Protein AF-A0A9D4K717-F1 (afdb_monomer)

Structure (mmCIF, N/CA/C/O backbone):
data_AF-A0A9D4K717-F1
#
_entry.id   AF-A0A9D4K717-F1
#
loop_
_atom_site.group_PDB
_atom_site.id
_atom_site.type_symbol
_atom_site.label_atom_id
_atom_site.label_alt_id
_atom_site.label_comp_id
_atom_site.label_asym_id
_atom_site.label_entity_id
_atom_site.label_seq_id
_atom_site.pdbx_PDB_ins_code
_atom_site.Cartn_x
_atom_site.Cartn_y
_atom_site.Cartn_z
_atom_site.occupancy
_atom_site.B_iso_or_equiv
_atom_site.auth_seq_id
_atom_site.auth_comp_id
_atom_site.auth_asym_id
_atom_site.auth_atom_id
_atom_site.pdbx_PDB_model_num
ATOM 1 N N . MET A 1 1 ? 30.998 -6.229 -22.228 1.00 36.78 1 MET A N 1
ATOM 2 C CA . MET A 1 1 ? 30.842 -5.185 -21.191 1.00 36.78 1 MET A CA 1
ATOM 3 C C . MET A 1 1 ? 29.667 -5.573 -20.315 1.00 36.78 1 MET A C 1
ATOM 5 O O . MET A 1 1 ? 28.562 -5.718 -20.823 1.00 36.78 1 MET A O 1
ATOM 9 N N . ASN A 1 2 ? 29.960 -5.857 -19.048 1.00 37.81 2 ASN A N 1
ATOM 10 C CA . ASN A 1 2 ? 29.063 -6.452 -18.059 1.00 37.81 2 ASN A CA 1
ATOM 11 C C . ASN A 1 2 ? 27.917 -5.497 -17.695 1.00 37.81 2 ASN A C 1
ATOM 13 O O . ASN A 1 2 ? 28.176 -4.347 -17.349 1.00 37.81 2 ASN A O 1
ATOM 17 N N . ARG A 1 3 ? 26.665 -5.974 -17.726 1.00 44.34 3 ARG A N 1
ATOM 18 C CA . ARG A 1 3 ? 25.550 -5.298 -17.047 1.00 44.34 3 ARG A CA 1
ATOM 19 C C . ARG A 1 3 ? 25.566 -5.741 -15.585 1.00 44.34 3 ARG A C 1
ATOM 21 O O . ARG A 1 3 ? 25.253 -6.890 -15.294 1.00 44.34 3 ARG A O 1
ATOM 28 N N . SER A 1 4 ? 26.006 -4.845 -14.706 1.00 42.75 4 SER A N 1
ATOM 29 C CA . SER A 1 4 ? 25.945 -5.020 -13.254 1.00 42.75 4 SER A CA 1
ATOM 30 C C . SER A 1 4 ? 24.478 -5.075 -12.810 1.00 42.75 4 SER A C 1
ATOM 32 O O . SER A 1 4 ? 23.718 -4.150 -13.087 1.00 42.75 4 SER A O 1
ATOM 34 N N . LEU A 1 5 ? 24.089 -6.176 -12.161 1.00 47.66 5 LEU A N 1
ATOM 35 C CA . LEU A 1 5 ? 22.814 -6.380 -11.459 1.00 47.66 5 LEU A CA 1
ATOM 36 C C . LEU A 1 5 ? 22.926 -5.879 -10.007 1.00 47.66 5 LEU A C 1
ATOM 38 O O . LEU A 1 5 ? 22.572 -6.582 -9.062 1.00 47.66 5 LEU A O 1
ATOM 42 N N . GLU A 1 6 ? 23.471 -4.683 -9.804 1.00 46.09 6 GLU A N 1
ATOM 43 C CA . GLU A 1 6 ? 23.610 -4.112 -8.466 1.00 46.09 6 GLU A CA 1
ATOM 44 C C . GLU A 1 6 ? 22.358 -3.323 -8.069 1.00 46.09 6 GLU A C 1
ATOM 46 O O . GLU A 1 6 ? 22.198 -2.148 -8.381 1.00 46.09 6 GLU A O 1
ATOM 51 N N . GLY A 1 7 ? 21.489 -4.001 -7.316 1.00 45.12 7 GLY A N 1
ATOM 52 C CA . GLY A 1 7 ? 20.960 -3.431 -6.078 1.00 45.12 7 GLY A CA 1
ATOM 53 C C . GLY A 1 7 ? 19.8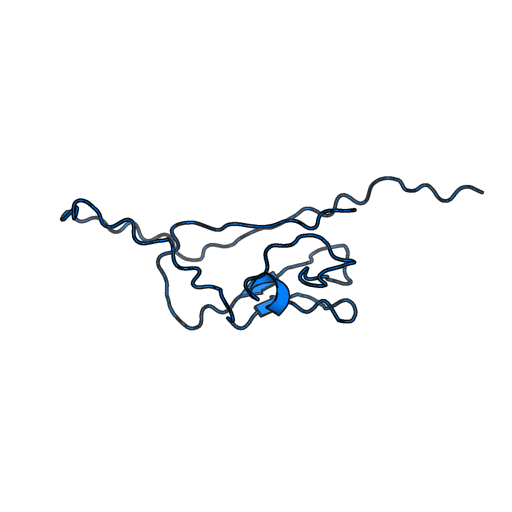90 -2.351 -6.197 1.00 45.12 7 GLY A C 1
ATOM 54 O O . GLY A 1 7 ? 20.010 -1.305 -5.562 1.00 45.12 7 GLY A O 1
ATOM 55 N N . GLU A 1 8 ? 18.788 -2.612 -6.895 1.00 37.59 8 GLU A N 1
ATOM 56 C CA . GLU A 1 8 ? 17.600 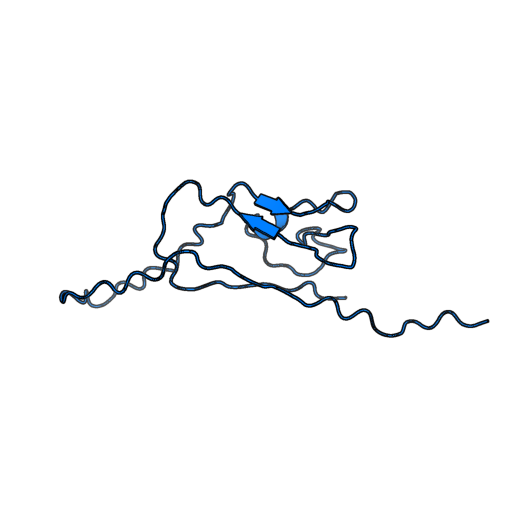-1.776 -6.727 1.00 37.59 8 GLU A CA 1
ATOM 57 C C . GLU A 1 8 ? 16.830 -2.178 -5.455 1.00 37.59 8 GLU A C 1
ATOM 59 O O . GLU A 1 8 ? 15.942 -3.031 -5.455 1.00 37.59 8 GLU A O 1
ATOM 64 N N . VAL A 1 9 ? 17.177 -1.552 -4.328 1.00 49.41 9 VAL A N 1
ATOM 65 C CA . VAL A 1 9 ? 16.371 -1.611 -3.102 1.00 49.41 9 VAL A CA 1
ATOM 66 C C . VAL A 1 9 ? 15.266 -0.560 -3.200 1.00 49.41 9 VAL A C 1
ATOM 68 O O . VAL A 1 9 ? 15.460 0.609 -2.871 1.00 49.41 9 VAL A O 1
ATOM 71 N N . HIS A 1 10 ? 14.078 -0.978 -3.628 1.00 37.66 10 HIS A N 1
ATOM 72 C CA . HIS A 1 10 ? 12.894 -0.116 -3.656 1.00 37.66 10 HIS A CA 1
ATOM 73 C C . HIS A 1 10 ? 12.254 -0.090 -2.271 1.00 37.66 10 HIS A C 1
ATOM 75 O O . HIS A 1 10 ? 11.466 -0.970 -1.925 1.00 37.66 10 HIS A O 1
ATOM 81 N N . ARG A 1 11 ? 12.598 0.899 -1.437 1.00 44.19 11 ARG A N 1
ATOM 82 C CA . ARG A 1 11 ? 11.875 1.147 -0.178 1.00 44.19 11 ARG A CA 1
ATOM 83 C C . ARG A 1 11 ? 11.741 2.627 0.135 1.00 44.19 11 ARG A C 1
ATOM 85 O O . ARG A 1 11 ? 12.701 3.274 0.544 1.00 44.19 11 ARG A O 1
ATOM 92 N N . LYS A 1 12 ? 10.498 3.111 0.088 1.00 34.12 12 LYS A N 1
ATOM 93 C CA . LYS A 1 12 ? 10.022 4.214 0.926 1.00 34.12 12 LYS A CA 1
ATOM 94 C C . LYS A 1 12 ? 8.499 4.203 0.995 1.00 34.12 12 LYS A C 1
ATOM 96 O O . LYS A 1 12 ? 7.842 4.480 0.003 1.00 34.12 12 LYS A O 1
ATOM 101 N N . VAL A 1 13 ? 7.948 3.950 2.179 1.00 35.78 13 VAL A N 1
ATOM 102 C CA . VAL A 1 13 ? 6.529 4.200 2.460 1.00 35.78 13 VAL A CA 1
ATOM 103 C C . VAL A 1 13 ? 6.470 5.294 3.519 1.00 35.78 13 VAL A C 1
ATOM 105 O O . VAL A 1 13 ? 6.983 5.125 4.623 1.00 35.78 13 VAL A O 1
ATOM 108 N N . ARG A 1 14 ? 5.900 6.449 3.165 1.00 30.33 14 ARG A N 1
ATOM 109 C CA . ARG A 1 14 ? 5.548 7.514 4.112 1.00 30.33 14 ARG A CA 1
ATOM 110 C C . ARG A 1 14 ? 4.034 7.527 4.236 1.00 30.33 14 ARG A C 1
ATOM 112 O O . ARG A 1 14 ? 3.351 7.773 3.249 1.00 30.33 14 ARG A O 1
ATOM 119 N N . ILE A 1 15 ? 3.532 7.260 5.436 1.00 40.53 15 ILE A N 1
ATOM 120 C CA . ILE A 1 15 ? 2.107 7.356 5.750 1.00 40.53 15 ILE A CA 1
ATOM 121 C C . ILE A 1 15 ? 1.890 8.686 6.468 1.00 40.53 15 ILE A C 1
ATOM 123 O O . ILE A 1 15 ? 2.505 8.936 7.504 1.00 40.53 15 ILE A O 1
ATOM 127 N N . TYR A 1 16 ? 1.027 9.530 5.907 1.00 33.75 16 TYR A N 1
ATOM 128 C CA . TYR A 1 16 ? 0.491 10.703 6.590 1.00 33.75 16 TYR A CA 1
ATOM 129 C C . TYR A 1 16 ? -0.792 10.278 7.307 1.00 33.75 16 TYR A C 1
ATOM 131 O O . TYR A 1 16 ? -1.721 9.784 6.672 1.00 33.75 16 TYR A O 1
ATOM 139 N N . ILE A 1 17 ? -0.825 10.427 8.632 1.00 47.16 17 ILE A N 1
ATOM 140 C CA . ILE A 1 17 ? -2.028 10.205 9.441 1.00 47.16 17 ILE A CA 1
ATOM 141 C C . ILE A 1 17 ? -2.565 11.585 9.801 1.00 47.16 17 ILE A C 1
ATOM 143 O O . ILE A 1 17 ? -1.992 12.270 10.645 1.00 47.16 17 ILE A O 1
ATOM 147 N N . ASP A 1 18 ? -3.644 11.997 9.140 1.00 38.34 18 ASP A N 1
ATOM 148 C CA . ASP A 1 18 ? -4.169 13.366 9.223 1.00 38.34 18 ASP A CA 1
ATOM 149 C C . ASP A 1 18 ? -5.088 13.613 10.429 1.00 38.34 18 ASP A C 1
ATOM 151 O O . ASP A 1 18 ? -5.824 14.585 10.469 1.00 38.34 18 ASP A O 1
ATOM 155 N N . THR A 1 19 ? -5.106 12.748 11.443 1.00 39.16 19 THR A N 1
ATOM 156 C CA . THR A 1 19 ? -5.678 13.115 12.750 1.00 39.16 19 THR A CA 1
ATOM 157 C C . THR A 1 19 ? -5.381 12.052 13.802 1.00 39.16 19 THR A C 1
ATOM 159 O O . THR A 1 19 ? -5.871 10.927 13.743 1.00 39.16 19 THR A O 1
ATOM 162 N N . PHE A 1 20 ? -4.622 12.431 14.828 1.00 43.69 20 PHE A N 1
ATOM 163 C CA . PHE A 1 20 ? -4.566 11.709 16.095 1.00 43.69 20 PHE A CA 1
ATOM 164 C C . PHE A 1 20 ? -5.602 12.342 17.031 1.00 43.69 20 PHE A C 1
ATOM 166 O O . PHE A 1 20 ? -5.400 13.455 17.513 1.00 43.69 20 PHE A O 1
ATOM 173 N N . ARG A 1 21 ? -6.737 11.675 17.276 1.00 48.12 21 ARG A N 1
ATOM 174 C CA . ARG A 1 21 ? -7.621 12.052 18.390 1.00 48.12 21 ARG A CA 1
ATOM 175 C C . ARG A 1 21 ? -7.246 11.219 19.610 1.00 48.12 21 ARG A C 1
ATOM 177 O O . ARG A 1 21 ? -7.514 10.022 19.640 1.00 48.12 21 ARG A O 1
ATOM 184 N N . ILE A 1 22 ? -6.684 11.867 20.632 1.00 42.12 22 ILE A N 1
ATOM 185 C CA . ILE A 1 22 ? -6.697 11.318 21.991 1.00 42.12 22 ILE A CA 1
ATOM 186 C C . ILE A 1 22 ? -8.151 11.362 22.452 1.00 42.12 22 ILE A C 1
ATOM 188 O O . ILE A 1 22 ? -8.680 12.434 22.745 1.00 42.12 22 ILE A O 1
ATOM 192 N N . VAL A 1 23 ? -8.820 10.212 22.478 1.00 46.75 23 VAL A N 1
ATOM 193 C CA . VAL A 1 23 ? -10.130 10.100 23.121 1.00 46.75 23 VAL A CA 1
ATOM 194 C C . VAL A 1 23 ? -9.871 9.797 24.595 1.00 46.75 23 VAL A C 1
ATOM 196 O O . VAL A 1 23 ? -9.646 8.652 24.972 1.00 46.75 23 VAL A O 1
ATOM 199 N N . ASN A 1 24 ? -9.829 10.840 25.424 1.00 47.88 24 ASN A N 1
ATOM 200 C CA . ASN A 1 24 ? -9.879 10.686 26.875 1.00 47.88 24 ASN A CA 1
ATOM 201 C C . ASN A 1 24 ? -11.340 10.490 27.290 1.00 47.88 24 ASN A C 1
ATOM 203 O O . ASN A 1 24 ? -12.064 11.476 27.392 1.00 47.88 24 ASN A O 1
ATOM 207 N N . SER A 1 25 ? -11.749 9.254 27.572 1.00 43.19 25 SER A N 1
ATOM 208 C CA . SER A 1 25 ? -12.632 8.951 28.708 1.00 43.19 25 SER A CA 1
ATOM 209 C C . SER A 1 25 ? -12.883 7.447 28.852 1.00 43.19 25 SER A C 1
ATOM 211 O O . SER A 1 25 ? -13.001 6.703 27.887 1.00 43.19 25 SER A O 1
ATOM 213 N N . TYR A 1 26 ? -12.903 7.030 30.113 1.00 51.03 26 TYR A N 1
ATOM 214 C CA . TYR A 1 26 ? -12.977 5.669 30.632 1.00 51.03 26 TYR A CA 1
ATOM 215 C C . TYR A 1 26 ? -14.265 4.877 30.299 1.00 51.03 26 TYR A C 1
ATOM 217 O O . TYR A 1 26 ? -15.341 5.460 30.181 1.00 51.03 26 TYR A O 1
ATOM 225 N N . GLN A 1 27 ? -14.105 3.541 30.404 1.00 51.56 27 GLN A N 1
ATOM 226 C CA . GLN A 1 27 ? -15.074 2.421 30.523 1.00 51.56 27 GLN A CA 1
ATOM 227 C C . GLN A 1 27 ? -15.603 1.855 29.183 1.00 51.56 27 GLN A C 1
ATOM 229 O O . GLN A 1 27 ? -16.066 2.607 28.340 1.00 51.56 27 GLN A O 1
ATOM 234 N N . PHE A 1 28 ? -15.587 0.547 28.888 1.00 49.38 28 PHE A N 1
ATOM 235 C CA . PHE A 1 28 ? -15.674 -0.655 29.730 1.00 49.38 28 PHE A CA 1
ATOM 236 C C . PHE A 1 28 ? -14.979 -1.826 29.002 1.00 49.38 28 PHE A C 1
ATOM 238 O O . PHE A 1 28 ? -15.279 -2.080 27.834 1.00 49.38 28 PHE A O 1
ATOM 245 N N . GLU A 1 29 ? -14.044 -2.524 29.652 1.00 53.47 29 GLU A N 1
ATOM 246 C CA . GLU A 1 29 ? -13.467 -3.746 29.080 1.00 53.47 29 GLU A CA 1
ATOM 247 C C . GLU A 1 29 ? -14.516 -4.862 29.088 1.00 53.47 29 GLU A C 1
ATOM 249 O O . GLU A 1 29 ? -14.945 -5.322 30.146 1.00 53.47 29 GLU A O 1
ATOM 254 N N . SER A 1 30 ? -14.932 -5.310 27.904 1.00 50.91 30 SER A N 1
ATOM 255 C CA . SER A 1 30 ? -15.613 -6.591 27.761 1.00 50.91 30 SER A CA 1
ATOM 256 C C . SER A 1 30 ? -14.569 -7.717 27.830 1.00 50.91 30 SER A C 1
ATOM 258 O O . SER A 1 30 ? -13.639 -7.743 27.017 1.00 50.91 30 SER A O 1
ATOM 260 N N . PRO A 1 31 ? -14.683 -8.671 28.774 1.00 62.56 31 PRO A N 1
ATOM 261 C CA . PRO A 1 31 ? -13.801 -9.823 28.776 1.00 62.56 31 PRO A CA 1
ATOM 262 C C . PRO A 1 31 ? -14.203 -10.733 27.608 1.00 62.56 31 PRO A C 1
ATOM 264 O O . PRO A 1 31 ? -15.356 -11.146 27.503 1.00 62.56 31 PRO A O 1
ATOM 267 N N . LEU A 1 32 ? -13.226 -11.047 26.750 1.00 41.91 32 LEU A N 1
ATOM 268 C CA . LEU A 1 32 ? -13.296 -11.992 25.622 1.00 41.91 32 LEU A CA 1
ATOM 269 C C . LEU A 1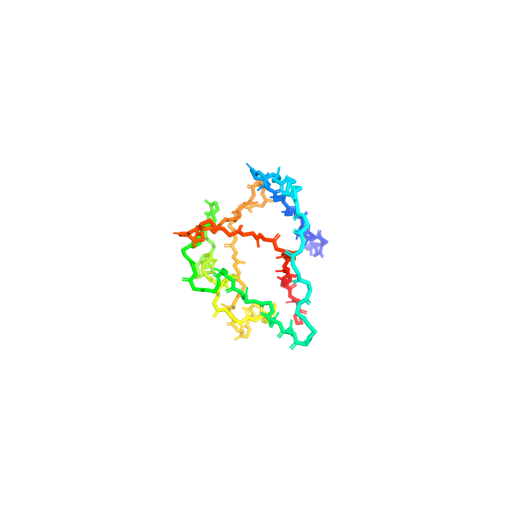 32 ? -13.981 -11.512 24.332 1.00 41.91 32 LEU A C 1
ATOM 271 O O . LEU A 1 32 ? -14.656 -12.291 23.662 1.00 41.91 32 LEU A O 1
ATOM 275 N N . GLN A 1 33 ? -13.724 -10.280 23.895 1.00 45.56 33 GLN A N 1
ATOM 276 C CA . GLN A 1 33 ? -13.894 -9.947 22.479 1.00 45.56 33 GLN A CA 1
ATOM 277 C C . GLN A 1 33 ? -12.521 -9.851 21.819 1.00 45.56 33 GLN A C 1
ATOM 279 O O . GLN A 1 33 ? -11.950 -8.770 21.672 1.00 45.56 33 GLN A O 1
ATOM 284 N N . THR A 1 34 ? -11.992 -10.995 21.375 1.00 45.47 34 THR A N 1
ATOM 285 C CA . THR A 1 34 ? -11.047 -11.013 20.253 1.00 45.47 34 THR A CA 1
ATOM 286 C C . THR A 1 34 ? -11.833 -10.557 19.028 1.00 45.47 34 THR A C 1
ATOM 288 O O . THR A 1 34 ? -12.270 -11.351 18.204 1.00 45.47 34 THR A O 1
ATOM 291 N N . SER A 1 35 ? -12.128 -9.257 18.968 1.00 53.72 35 SER A N 1
ATOM 292 C CA . SER A 1 35 ? -12.531 -8.602 17.738 1.00 53.72 35 SER A CA 1
ATOM 293 C C . SER A 1 35 ? -11.365 -8.829 16.800 1.00 53.72 35 SER A C 1
ATOM 295 O O . SER A 1 35 ? -10.377 -8.095 16.881 1.00 53.72 35 SER A O 1
ATOM 297 N N . ASP A 1 36 ? -11.464 -9.851 15.955 1.00 58.00 36 ASP A N 1
ATOM 298 C CA . ASP A 1 36 ? -10.542 -10.023 14.849 1.00 58.00 36 ASP A CA 1
ATOM 299 C C . ASP A 1 36 ? -10.394 -8.659 14.183 1.00 58.00 36 ASP A C 1
ATOM 301 O O . ASP A 1 36 ? -11.378 -7.957 13.921 1.00 58.00 36 ASP A O 1
ATOM 305 N N . ALA A 1 37 ? -9.151 -8.204 14.056 1.00 67.19 37 ALA A N 1
ATOM 306 C CA . ALA A 1 37 ? -8.877 -6.910 13.468 1.00 67.19 37 ALA A CA 1
ATOM 307 C C . ALA A 1 37 ? -9.412 -6.936 12.029 1.00 67.19 37 ALA A C 1
ATOM 309 O O . ALA A 1 37 ? -8.842 -7.591 11.159 1.00 67.19 37 ALA A O 1
ATOM 310 N N . VAL A 1 38 ? -10.536 -6.258 11.790 1.00 84.50 38 VAL A N 1
ATOM 311 C CA . VAL A 1 38 ? -11.166 -6.219 10.469 1.00 84.50 38 VAL A CA 1
ATOM 312 C C . VAL A 1 38 ? -10.286 -5.400 9.532 1.00 84.50 38 VAL A C 1
ATOM 314 O O . VAL A 1 38 ? -9.948 -4.251 9.827 1.00 84.50 38 VAL A O 1
ATOM 317 N N . ASN A 1 39 ? -9.936 -5.971 8.378 1.00 87.69 39 ASN A N 1
ATOM 318 C CA . ASN A 1 39 ? -9.262 -5.230 7.320 1.00 87.69 39 ASN A CA 1
ATOM 319 C C . ASN A 1 39 ? -10.251 -4.267 6.645 1.00 87.69 39 ASN A C 1
ATOM 321 O O . ASN A 1 39 ? -10.935 -4.623 5.688 1.00 87.69 39 ASN A O 1
ATOM 325 N N . VAL A 1 40 ? -10.303 -3.028 7.132 1.00 91.81 40 VAL A N 1
ATOM 326 C CA . VAL A 1 40 ? -11.176 -1.975 6.584 1.00 91.81 40 VAL A CA 1
ATOM 327 C C . VAL A 1 40 ? -10.751 -1.482 5.196 1.00 91.81 40 VAL A C 1
ATOM 329 O O . VAL A 1 40 ? -11.519 -0.771 4.550 1.00 91.81 40 VAL A O 1
ATOM 332 N N . ALA A 1 41 ? -9.556 -1.856 4.726 1.00 92.31 41 ALA A N 1
ATOM 333 C CA . ALA A 1 41 ? -9.061 -1.509 3.399 1.00 92.31 41 ALA A CA 1
ATOM 334 C C . ALA A 1 41 ? -9.489 -2.512 2.315 1.00 92.31 41 ALA A C 1
ATOM 336 O O . ALA A 1 41 ? -9.418 -2.164 1.142 1.00 92.31 41 ALA A O 1
ATOM 337 N N . LEU A 1 42 ? -9.957 -3.715 2.679 1.00 94.25 42 LEU A N 1
ATOM 338 C CA . LEU A 1 42 ? -10.327 -4.769 1.727 1.00 94.25 42 LEU A CA 1
ATOM 339 C C . LEU A 1 42 ? -11.341 -4.264 0.685 1.00 94.25 42 LEU A C 1
ATOM 341 O O . LEU A 1 42 ? -12.416 -3.767 1.035 1.00 94.25 42 LEU A O 1
ATOM 345 N N . GLY A 1 43 ? -10.983 -4.390 -0.594 1.00 93.44 43 GLY A N 1
ATOM 346 C CA . GLY A 1 43 ? -11.801 -3.997 -1.743 1.00 93.44 43 GLY A CA 1
ATOM 347 C C . GLY A 1 43 ? -12.067 -2.494 -1.863 1.00 93.44 43 GLY A C 1
ATOM 348 O O . GLY A 1 43 ? -12.971 -2.092 -2.596 1.00 93.44 43 GLY A O 1
ATOM 349 N N . LYS A 1 44 ? -11.346 -1.645 -1.121 1.00 94.25 44 LYS A N 1
ATOM 350 C CA . LYS A 1 44 ? -11.546 -0.193 -1.173 1.00 94.25 44 LYS A CA 1
ATOM 351 C C . LYS A 1 44 ? -10.900 0.430 -2.411 1.00 94.25 44 LYS A C 1
ATOM 353 O O . LYS A 1 44 ? -9.883 -0.070 -2.882 1.00 94.25 44 LYS A O 1
ATOM 358 N N . PRO A 1 45 ? -11.444 1.547 -2.930 1.00 97.00 45 PRO A N 1
ATOM 359 C CA . PRO A 1 45 ? -10.809 2.264 -4.027 1.00 97.00 45 PRO A CA 1
ATOM 360 C C . PRO A 1 45 ? -9.385 2.681 -3.654 1.00 97.00 45 PRO A C 1
ATOM 362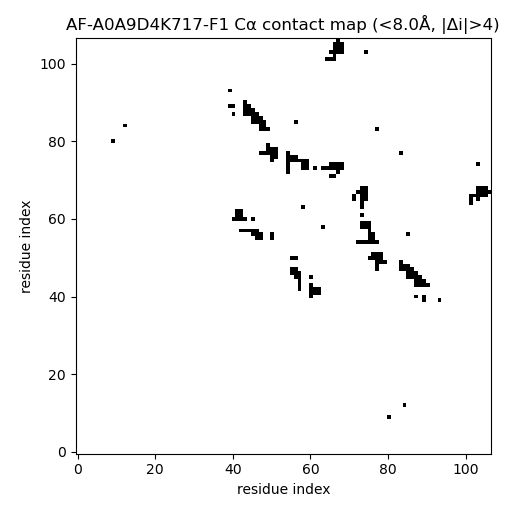 O O . PRO A 1 45 ? -9.178 3.376 -2.656 1.00 97.00 45 PRO A O 1
ATOM 365 N N . ALA A 1 46 ? -8.420 2.269 -4.467 1.00 94.12 46 ALA A N 1
ATOM 366 C CA . ALA A 1 46 ? -7.014 2.574 -4.276 1.00 94.12 46 ALA A CA 1
ATOM 367 C C . ALA A 1 46 ? -6.430 3.222 -5.530 1.00 94.12 46 ALA A C 1
ATOM 369 O O . ALA A 1 46 ? -6.831 2.929 -6.657 1.00 94.12 46 ALA A O 1
ATOM 370 N N . ASN A 1 47 ? -5.452 4.093 -5.324 1.00 95.50 47 ASN A N 1
ATOM 371 C CA . ASN A 1 47 ? -4.744 4.799 -6.376 1.00 95.50 47 ASN A CA 1
ATOM 372 C C . ASN A 1 47 ? -3.247 4.806 -6.076 1.00 95.50 47 ASN A C 1
ATOM 374 O O . ASN A 1 47 ? -2.801 4.669 -4.938 1.00 95.50 47 ASN A O 1
ATOM 378 N N . GLN A 1 48 ? -2.471 4.989 -7.133 1.00 93.25 48 GLN A N 1
ATOM 379 C CA . GLN A 1 48 ? -1.031 5.161 -7.071 1.00 93.25 48 GLN A CA 1
ATOM 380 C C . GLN A 1 48 ? -0.609 6.219 -8.085 1.00 93.25 48 GLN A C 1
ATOM 382 O O . GLN A 1 48 ? -1.385 6.564 -8.977 1.00 93.25 48 GLN A O 1
ATOM 387 N N . THR A 1 49 ? 0.601 6.749 -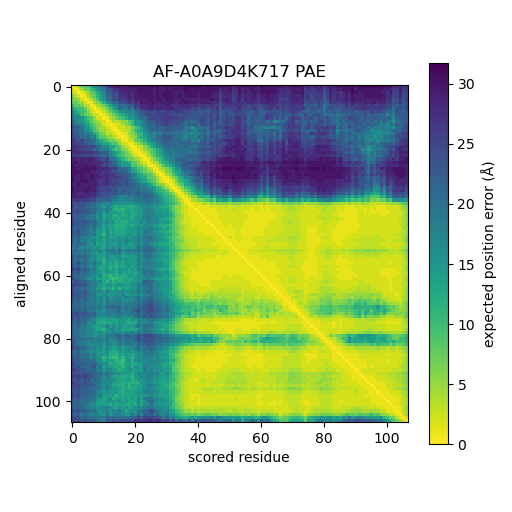7.931 1.00 94.12 49 THR A N 1
ATOM 388 C CA . THR A 1 49 ? 1.114 7.855 -8.756 1.00 94.12 49 THR A CA 1
ATOM 389 C C . THR A 1 49 ? 1.082 7.554 -10.252 1.00 94.12 49 THR A C 1
ATOM 391 O O . THR A 1 49 ? 0.693 8.412 -11.037 1.00 94.12 49 THR A O 1
ATOM 394 N N . ASP A 1 50 ? 1.453 6.336 -10.639 1.00 92.31 50 ASP A N 1
ATOM 395 C CA . ASP A 1 50 ? 1.380 5.808 -12.001 1.00 92.31 50 ASP A CA 1
ATOM 396 C C . ASP A 1 50 ? 1.310 4.271 -11.952 1.00 92.31 50 ASP A C 1
ATOM 398 O O . ASP A 1 50 ? 1.518 3.667 -10.904 1.00 92.31 50 ASP A O 1
ATOM 402 N N . THR A 1 51 ? 0.965 3.616 -13.062 1.00 92.75 51 THR A N 1
ATOM 403 C CA . THR A 1 51 ? 0.805 2.152 -13.092 1.00 92.75 51 THR A CA 1
ATOM 404 C C . THR A 1 51 ? 1.695 1.528 -14.151 1.00 92.75 51 THR A C 1
ATOM 406 O O . THR A 1 51 ? 1.623 1.900 -15.321 1.00 92.75 51 THR A O 1
ATOM 409 N N . HIS A 1 52 ? 2.506 0.548 -13.750 1.00 91.00 52 HIS A N 1
ATOM 410 C CA . HIS A 1 52 ? 3.269 -0.271 -14.681 1.00 91.00 52 HIS A CA 1
ATOM 411 C C . HIS A 1 52 ? 2.416 -1.448 -15.169 1.00 91.00 52 HIS A C 1
ATOM 413 O O . HIS A 1 52 ? 2.148 -2.391 -14.425 1.00 91.00 52 HIS A O 1
ATOM 419 N N . GLY A 1 53 ? 2.035 -1.433 -16.447 1.00 90.25 53 GLY A N 1
ATOM 420 C CA . GLY A 1 53 ? 1.330 -2.546 -17.085 1.00 90.25 53 GLY A CA 1
ATOM 421 C C . GLY A 1 53 ? 0.024 -2.889 -16.371 1.00 90.25 53 GLY A C 1
ATOM 422 O O . GLY A 1 53 ? -0.837 -2.029 -16.201 1.00 90.25 53 GLY A O 1
ATOM 423 N N . ILE A 1 54 ? -0.120 -4.150 -15.956 1.00 89.19 54 ILE A N 1
ATOM 424 C CA . ILE A 1 54 ? -1.336 -4.611 -15.288 1.00 89.19 54 ILE A CA 1
ATOM 425 C C . ILE A 1 54 ? -1.349 -4.346 -13.785 1.00 89.19 54 ILE A C 1
ATOM 427 O O . ILE A 1 54 ? -2.423 -4.481 -13.232 1.00 89.19 54 ILE A O 1
ATOM 431 N N . TYR A 1 55 ? -0.242 -3.979 -13.127 1.00 89.94 55 TYR A N 1
ATOM 432 C CA . TYR A 1 55 ? -0.084 -3.970 -11.658 1.00 89.94 55 TYR A CA 1
ATOM 433 C C . TYR A 1 55 ? -0.716 -2.741 -10.969 1.00 89.94 55 TYR A C 1
ATOM 435 O O . TYR A 1 55 ? -0.034 -1.883 -10.394 1.00 89.94 55 TYR A O 1
ATOM 443 N N . THR A 1 56 ? -2.040 -2.646 -11.060 1.00 94.38 56 THR A N 1
ATOM 444 C CA . THR A 1 56 ? -2.868 -1.551 -10.533 1.00 94.38 56 THR A CA 1
ATOM 445 C C . THR A 1 56 ? -2.903 -1.502 -9.003 1.00 94.38 56 THR A C 1
ATOM 447 O O . THR A 1 56 ? -2.627 -2.488 -8.321 1.00 94.38 56 THR A O 1
ATOM 450 N N . ALA A 1 57 ? -3.265 -0.335 -8.461 1.00 94.38 57 ALA A N 1
ATOM 451 C CA . ALA A 1 57 ? -3.261 -0.041 -7.027 1.00 94.38 57 ALA A CA 1
ATOM 452 C C . ALA A 1 57 ? -4.206 -0.911 -6.178 1.00 94.38 57 ALA A C 1
ATOM 454 O O . ALA A 1 57 ? -3.926 -1.114 -4.997 1.00 94.38 57 ALA A O 1
ATOM 455 N N . ASP A 1 58 ? -5.308 -1.402 -6.748 1.00 95.12 58 ASP A N 1
ATOM 456 C CA . ASP A 1 58 ? -6.316 -2.224 -6.062 1.00 95.12 58 ASP A CA 1
ATOM 457 C C . ASP A 1 58 ? -5.780 -3.584 -5.604 1.00 95.12 58 ASP A C 1
ATOM 459 O O . ASP A 1 58 ? -6.290 -4.145 -4.637 1.00 95.12 58 ASP A O 1
ATOM 463 N N . ARG A 1 59 ? -4.687 -4.067 -6.200 1.00 91.88 59 ARG A N 1
ATOM 464 C CA . ARG A 1 59 ? -4.033 -5.306 -5.768 1.00 91.88 59 ARG A CA 1
ATOM 465 C C . ARG A 1 59 ? -3.535 -5.254 -4.323 1.00 91.88 59 ARG A C 1
ATOM 467 O O . ARG A 1 59 ? -3.624 -6.235 -3.609 1.00 91.88 59 ARG A O 1
ATOM 474 N N . ALA A 1 60 ? -3.122 -4.085 -3.824 1.00 93.62 60 ALA A N 1
ATOM 475 C CA . ALA A 1 60 ? -2.732 -3.937 -2.413 1.00 93.62 60 ALA A CA 1
ATOM 476 C C . ALA A 1 60 ? -3.900 -4.126 -1.421 1.00 93.62 60 ALA A C 1
ATOM 478 O O . ALA A 1 60 ? -3.683 -4.174 -0.208 1.00 93.62 60 ALA A O 1
ATOM 479 N N . VAL A 1 61 ? -5.139 -4.183 -1.914 1.00 94.88 61 VAL A N 1
ATOM 480 C CA . VAL A 1 61 ? -6.366 -4.305 -1.119 1.00 94.88 61 VAL A CA 1
ATOM 481 C C . VAL A 1 61 ? -7.281 -5.429 -1.616 1.00 94.88 61 VAL A C 1
ATOM 483 O O . VAL A 1 61 ? -8.450 -5.470 -1.235 1.00 94.88 61 VAL A O 1
ATOM 486 N N . ASP A 1 62 ? -6.770 -6.362 -2.421 1.00 92.56 62 ASP A N 1
ATOM 487 C CA . ASP A 1 62 ? -7.538 -7.483 -2.988 1.00 92.56 62 ASP A CA 1
ATOM 488 C C . ASP A 1 62 ? -7.753 -8.648 -1.993 1.00 92.56 62 ASP A C 1
ATOM 490 O O . ASP A 1 62 ? -8.602 -9.513 -2.210 1.00 92.56 62 ASP A O 1
ATOM 494 N N . GLY A 1 63 ? -7.027 -8.643 -0.868 1.00 89.69 63 GLY A N 1
ATOM 495 C CA . GLY A 1 63 ? -7.083 -9.671 0.175 1.00 89.69 63 GLY A CA 1
ATOM 496 C C . GLY A 1 63 ? -6.067 -10.804 0.008 1.00 89.69 63 GLY A C 1
ATOM 497 O O . GLY A 1 63 ? -5.938 -11.628 0.914 1.00 89.69 63 GLY A O 1
ATOM 498 N N . ASN A 1 64 ? -5.314 -10.828 -1.089 1.00 88.06 64 ASN A N 1
ATOM 499 C CA . ASN A 1 64 ? -4.189 -11.723 -1.299 1.00 88.06 64 ASN A CA 1
ATOM 500 C C . ASN A 1 64 ? -2.904 -11.061 -0.772 1.00 88.06 64 ASN A C 1
ATOM 502 O O . ASN A 1 64 ? -2.549 -9.939 -1.109 1.00 88.06 64 ASN A O 1
ATOM 506 N N . THR A 1 65 ? -2.208 -11.754 0.128 1.00 88.44 65 THR A N 1
ATOM 507 C CA . THR A 1 65 ? -0.996 -11.233 0.779 1.00 88.44 65 THR A CA 1
ATOM 508 C C . THR A 1 65 ? 0.285 -11.767 0.147 1.00 88.44 65 THR A C 1
ATOM 510 O O . THR A 1 65 ? 1.361 -11.602 0.726 1.00 88.44 65 THR A O 1
ATOM 513 N N . SER A 1 66 ? 0.184 -12.472 -0.983 1.00 83.94 66 SER A N 1
ATOM 514 C CA . SER A 1 66 ? 1.350 -12.998 -1.677 1.00 83.94 66 SER A CA 1
ATOM 515 C C . SER A 1 66 ? 2.208 -11.864 -2.224 1.00 83.94 66 SER A C 1
ATOM 517 O O . SER A 1 66 ? 1.741 -10.977 -2.937 1.00 83.94 66 SER A O 1
ATOM 519 N N . GLY A 1 67 ? 3.496 -11.915 -1.897 1.00 81.50 67 GLY A N 1
ATOM 520 C CA . GLY A 1 67 ? 4.491 -11.020 -2.472 1.00 81.50 67 GLY A CA 1
ATOM 521 C C . GLY A 1 67 ? 5.078 -11.532 -3.790 1.00 81.50 67 GLY A C 1
ATOM 522 O O . GLY A 1 67 ? 5.963 -10.866 -4.324 1.00 81.50 67 GLY A O 1
ATOM 523 N N . ASP A 1 68 ? 4.669 -12.708 -4.279 1.00 81.75 68 ASP A N 1
ATOM 524 C CA . ASP A 1 68 ? 5.187 -13.285 -5.523 1.00 81.75 68 ASP A CA 1
ATOM 525 C C . ASP A 1 68 ? 4.533 -12.591 -6.726 1.00 81.75 68 ASP A C 1
ATOM 527 O O . ASP A 1 68 ? 3.376 -12.829 -7.088 1.00 81.75 68 ASP A O 1
ATOM 531 N N . LEU A 1 69 ? 5.288 -11.672 -7.327 1.00 75.94 69 LEU A N 1
ATOM 532 C CA . LEU A 1 69 ? 4.813 -10.867 -8.447 1.00 75.94 69 LEU A CA 1
ATOM 533 C C . LEU A 1 69 ? 4.632 -11.697 -9.729 1.00 75.94 69 LEU A C 1
ATOM 535 O O . LEU A 1 69 ? 3.763 -11.360 -10.534 1.00 75.94 69 LEU A O 1
ATOM 539 N N . ASP A 1 70 ? 5.407 -12.769 -9.900 1.00 73.94 70 ASP A N 1
ATOM 540 C CA . ASP A 1 70 ? 5.439 -13.555 -11.135 1.00 73.94 70 ASP A CA 1
ATOM 541 C C . ASP A 1 70 ? 4.332 -14.614 -11.160 1.00 73.94 70 ASP A C 1
ATOM 543 O O . ASP A 1 70 ? 3.771 -14.897 -12.220 1.00 73.94 70 ASP A O 1
ATOM 547 N N . ARG A 1 71 ? 3.979 -15.180 -9.999 1.00 76.12 71 ARG A N 1
ATOM 548 C CA . ARG A 1 71 ? 2.945 -16.223 -9.892 1.00 76.12 71 ARG A CA 1
ATOM 549 C C . ARG A 1 71 ? 1.554 -15.680 -9.632 1.00 76.12 71 ARG A C 1
ATOM 551 O O . ARG A 1 71 ? 0.608 -16.094 -10.296 1.00 76.12 71 ARG A O 1
ATOM 558 N N . ASP A 1 72 ? 1.431 -14.766 -8.677 1.00 74.81 72 ASP A N 1
ATOM 559 C CA . ASP A 1 72 ? 0.123 -14.391 -8.136 1.00 74.81 72 ASP A CA 1
ATOM 560 C C . ASP A 1 72 ? -0.367 -13.048 -8.670 1.00 74.81 72 ASP A C 1
ATOM 562 O O . ASP A 1 72 ? -1.555 -12.744 -8.584 1.00 74.81 72 ASP A O 1
ATOM 566 N N . SER A 1 73 ? 0.534 -12.239 -9.245 1.00 76.44 73 SER A N 1
ATOM 567 C CA . SER A 1 73 ? 0.210 -10.924 -9.805 1.00 76.44 73 SER A CA 1
ATOM 568 C C . SER A 1 73 ? -0.604 -10.043 -8.843 1.00 76.44 73 SER A C 1
ATOM 570 O O . SER A 1 73 ? -1.427 -9.264 -9.304 1.00 76.44 73 SER A O 1
ATOM 572 N N . SER A 1 74 ? -0.389 -10.145 -7.525 1.00 84.00 74 SER A N 1
ATOM 573 C CA . SER A 1 74 ? -1.125 -9.401 -6.476 1.00 84.00 74 SER A CA 1
ATOM 574 C C . SER A 1 74 ? -0.304 -8.242 -5.870 1.00 84.00 74 SER A C 1
ATOM 576 O O . SER 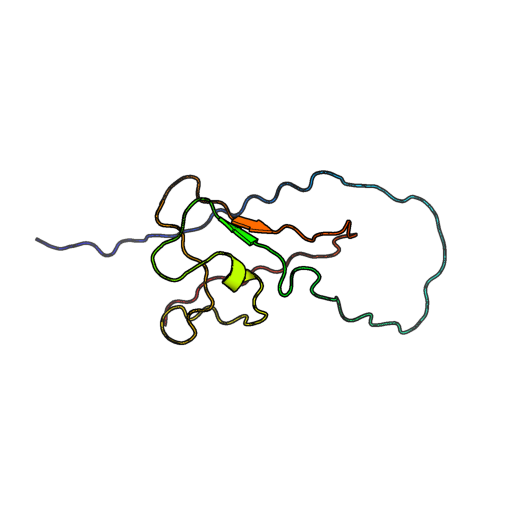A 1 74 ? -0.732 -7.498 -4.995 1.00 84.00 74 SER A O 1
ATOM 578 N N . CYS A 1 75 ? 0.894 -7.996 -6.399 1.00 89.25 75 CYS A N 1
ATOM 579 C CA . CYS A 1 75 ? 1.658 -6.794 -6.074 1.00 89.25 75 CYS A CA 1
ATOM 580 C C . CYS A 1 75 ? 1.217 -5.597 -6.932 1.00 89.25 75 CYS A C 1
ATOM 582 O O . CYS A 1 75 ? 0.905 -5.744 -8.116 1.00 89.25 75 CYS A O 1
ATOM 584 N N . THR A 1 76 ? 1.268 -4.392 -6.363 1.00 91.62 76 THR A N 1
ATOM 585 C CA . THR A 1 76 ? 1.176 -3.137 -7.126 1.00 91.62 76 THR A CA 1
ATOM 586 C C . THR A 1 76 ? 2.539 -2.779 -7.731 1.00 91.62 76 THR A C 1
ATOM 588 O O . THR A 1 76 ? 3.580 -3.220 -7.237 1.00 91.62 76 THR A O 1
ATOM 591 N N . HIS A 1 77 ? 2.564 -1.987 -8.809 1.00 91.06 77 HIS A N 1
ATOM 592 C CA . HIS A 1 77 ? 3.819 -1.518 -9.405 1.00 91.06 77 HIS A CA 1
ATOM 593 C C . HIS A 1 77 ? 3.656 -0.136 -10.049 1.00 91.06 77 HIS A C 1
ATOM 595 O O . HIS A 1 77 ? 2.788 0.076 -10.897 1.00 91.06 77 HIS A O 1
ATOM 601 N N . THR A 1 78 ? 4.553 0.780 -9.683 1.00 90.94 78 THR A N 1
ATOM 602 C CA . THR A 1 78 ? 4.691 2.118 -10.285 1.00 90.94 78 THR A CA 1
ATOM 603 C C . THR A 1 78 ? 5.811 2.099 -11.328 1.00 90.94 78 THR A C 1
ATOM 605 O O . THR A 1 78 ? 6.770 1.346 -11.191 1.00 90.94 78 THR A O 1
ATOM 608 N N . VAL A 1 79 ? 5.681 2.855 -12.411 1.00 89.31 79 VAL A N 1
ATOM 609 C CA . VAL A 1 79 ? 6.730 3.039 -13.425 1.00 89.31 79 VAL A CA 1
ATOM 610 C C . VAL A 1 79 ? 7.840 3.933 -12.882 1.00 89.31 79 VAL A C 1
ATOM 612 O O . VAL A 1 79 ? 9.019 3.675 -13.124 1.00 89.31 79 VAL A O 1
ATOM 615 N N . SER A 1 80 ? 7.472 4.995 -12.165 1.00 83.69 80 SER A N 1
ATOM 616 C CA . SER A 1 80 ? 8.449 5.935 -11.623 1.00 83.69 80 SER A CA 1
ATOM 617 C C . SER A 1 80 ? 9.314 5.273 -10.550 1.00 83.69 80 SER A C 1
ATOM 619 O O . SER A 1 80 ? 8.819 4.569 -9.676 1.00 83.69 80 SER A O 1
ATOM 621 N N . LEU A 1 81 ? 10.622 5.540 -10.594 1.00 74.75 81 LEU A N 1
ATOM 622 C CA . LEU A 1 81 ? 11.577 5.102 -9.564 1.00 74.75 81 LEU A CA 1
ATOM 623 C C . LEU A 1 81 ? 11.659 6.090 -8.388 1.00 74.75 81 LEU A C 1
ATOM 625 O O . LEU A 1 81 ? 12.094 5.740 -7.294 1.00 74.75 81 LEU A O 1
ATOM 629 N N . ASN A 1 82 ? 11.240 7.339 -8.609 1.00 81.62 82 ASN A N 1
ATOM 630 C CA . ASN A 1 82 ? 11.319 8.424 -7.638 1.00 81.62 82 ASN A CA 1
ATOM 631 C C . ASN A 1 82 ? 9.922 8.970 -7.331 1.00 81.62 82 ASN A C 1
ATOM 633 O O . ASN A 1 82 ? 9.107 9.136 -8.231 1.00 81.62 82 ASN A O 1
ATOM 637 N N . ALA A 1 83 ? 9.682 9.309 -6.061 1.00 82.44 83 ALA A N 1
ATOM 638 C CA . ALA A 1 83 ? 8.432 9.905 -5.571 1.00 82.44 83 ALA A CA 1
ATOM 639 C C . ALA A 1 83 ? 7.153 9.054 -5.754 1.00 82.44 83 ALA A C 1
ATOM 641 O O . ALA A 1 83 ? 6.045 9.570 -5.608 1.00 82.44 83 ALA A O 1
ATOM 642 N N . SER A 1 84 ? 7.295 7.749 -5.984 1.00 87.62 84 SER A N 1
ATOM 643 C CA . SER A 1 84 ? 6.176 6.811 -6.081 1.00 87.62 84 SER A CA 1
ATOM 644 C C . SER A 1 84 ? 5.370 6.763 -4.789 1.00 87.62 84 SER A C 1
ATOM 646 O O . SER A 1 84 ? 5.929 6.667 -3.694 1.00 87.62 84 SER A O 1
ATOM 648 N N . SER A 1 85 ? 4.048 6.855 -4.914 1.00 89.56 85 SER A N 1
ATOM 649 C CA . SER A 1 85 ? 3.126 6.850 -3.776 1.00 89.56 85 SER A CA 1
ATOM 650 C C . SER A 1 85 ? 1.883 6.028 -4.088 1.00 89.56 85 SER A C 1
ATOM 652 O O . SER A 1 85 ? 1.469 5.925 -5.241 1.00 89.56 85 SER A O 1
ATOM 654 N N . TRP A 1 86 ? 1.276 5.479 -3.039 1.00 92.31 86 TRP A N 1
ATOM 655 C CA . TRP A 1 86 ? 0.019 4.739 -3.078 1.00 92.31 86 TRP A CA 1
ATOM 656 C C . TRP A 1 86 ? -0.893 5.243 -1.959 1.00 92.31 86 TRP A C 1
ATOM 658 O O . TRP A 1 86 ? -0.410 5.596 -0.879 1.00 92.31 86 TRP A O 1
ATOM 668 N N . TRP A 1 87 ? -2.198 5.290 -2.208 1.00 94.19 87 TRP A N 1
ATOM 669 C CA . TRP A 1 87 ? -3.204 5.671 -1.221 1.00 94.19 87 TRP A CA 1
ATOM 670 C C . TRP A 1 87 ? -4.520 4.923 -1.440 1.00 94.19 87 TRP A C 1
ATOM 672 O O . TRP A 1 87 ? -4.847 4.507 -2.551 1.00 94.19 87 TRP A O 1
ATOM 682 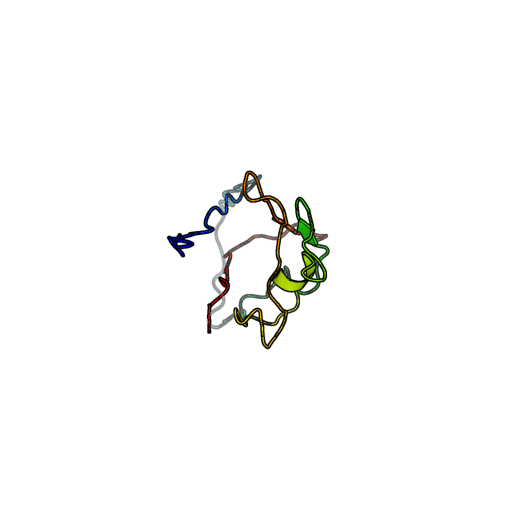N N . VAL A 1 88 ? -5.304 4.792 -0.368 1.00 94.56 88 VAL A N 1
ATOM 683 C CA . VAL A 1 88 ? -6.626 4.155 -0.374 1.00 94.56 88 VAL A CA 1
ATOM 684 C C . VAL A 1 88 ? -7.680 5.100 0.181 1.00 94.56 88 VAL A C 1
ATOM 686 O O . VAL A 1 88 ? -7.477 5.754 1.205 1.00 94.56 88 VAL A O 1
ATOM 689 N N . ASN A 1 89 ? -8.827 5.152 -0.487 1.00 93.56 89 ASN A N 1
ATOM 690 C CA . ASN A 1 89 ? -10.023 5.804 0.017 1.00 93.56 89 ASN A CA 1
ATOM 691 C C . ASN A 1 89 ? -10.857 4.781 0.795 1.00 93.56 89 ASN A C 1
ATOM 693 O O . ASN A 1 89 ? -11.541 3.951 0.204 1.00 93.56 89 ASN A O 1
ATOM 697 N N . LEU A 1 90 ? -10.839 4.860 2.126 1.00 91.31 90 LEU A N 1
ATOM 698 C CA . LEU A 1 90 ? -11.595 3.940 2.987 1.00 91.31 90 LEU A CA 1
ATOM 699 C C . LEU A 1 90 ? -13.122 4.131 2.904 1.00 91.31 90 LEU A C 1
ATOM 701 O O . LEU A 1 90 ? -13.867 3.307 3.436 1.00 91.31 90 LEU A O 1
ATOM 705 N N . GLN A 1 91 ? -13.590 5.197 2.242 1.00 91.69 91 GLN A N 1
ATOM 706 C CA . GLN A 1 91 ? -14.997 5.588 2.052 1.00 91.69 91 GLN A CA 1
ATOM 707 C C . GLN A 1 91 ? -15.777 5.885 3.342 1.00 91.69 91 GLN A C 1
ATOM 709 O O . GLN A 1 91 ? -16.942 6.255 3.275 1.00 91.69 91 GLN A O 1
ATOM 714 N N . ASN A 1 92 ? -15.141 5.740 4.502 1.00 85.88 92 ASN A N 1
ATOM 715 C CA . ASN A 1 92 ? -15.658 6.051 5.826 1.00 85.88 92 ASN A CA 1
ATOM 716 C C . ASN A 1 92 ? -14.495 6.447 6.741 1.00 85.88 92 ASN A C 1
ATOM 718 O O . ASN A 1 92 ? -13.327 6.185 6.447 1.00 85.88 92 ASN A O 1
ATOM 722 N N . ILE A 1 93 ? -14.830 7.058 7.874 1.00 84.31 93 ILE A N 1
ATOM 723 C CA . ILE A 1 93 ? -13.864 7.398 8.917 1.00 84.31 93 ILE A CA 1
ATOM 724 C C . ILE A 1 93 ? -13.714 6.192 9.848 1.00 84.31 93 ILE A C 1
ATOM 726 O O . ILE A 1 93 ? -14.699 5.707 10.402 1.00 84.31 93 ILE A O 1
ATOM 730 N N . PHE A 1 94 ? -12.478 5.728 10.039 1.00 77.81 94 PHE A N 1
ATOM 731 C CA . PHE A 1 94 ? -12.156 4.593 10.904 1.00 77.81 94 PHE A CA 1
ATOM 732 C C . PHE A 1 94 ? -11.111 4.971 11.951 1.00 77.81 94 PHE A C 1
ATOM 734 O O . PHE A 1 94 ? -10.154 5.687 11.660 1.00 77.81 94 PHE A O 1
ATOM 741 N N . LEU A 1 95 ? -11.249 4.414 13.157 1.00 79.50 95 LEU A N 1
ATOM 742 C CA . LEU A 1 95 ? -10.156 4.380 14.123 1.00 79.50 95 LEU A CA 1
ATOM 743 C C . LEU A 1 95 ? -9.163 3.287 13.704 1.00 79.50 95 LEU A C 1
ATOM 745 O O . LEU A 1 95 ? -9.412 2.098 13.907 1.00 79.50 95 LEU A O 1
ATOM 749 N N . ILE A 1 96 ? -8.039 3.687 13.112 1.00 81.3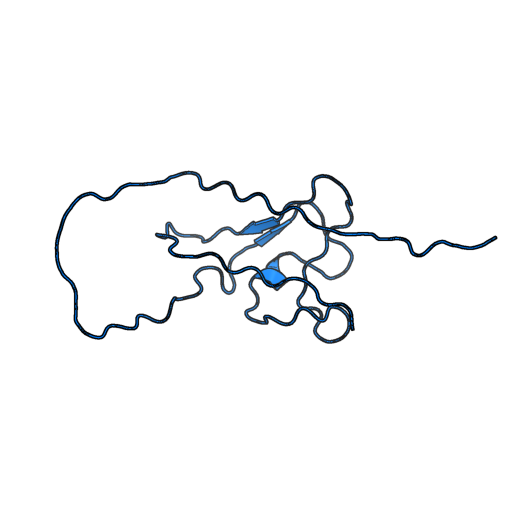1 96 ILE A N 1
ATOM 750 C CA . ILE A 1 96 ? -7.009 2.750 12.655 1.00 81.31 96 ILE A CA 1
ATOM 751 C C . ILE A 1 96 ? -6.154 2.301 13.841 1.00 81.31 96 ILE A C 1
ATOM 753 O O . ILE A 1 96 ? -5.407 3.088 14.416 1.00 81.31 96 ILE A O 1
ATOM 757 N N . ARG A 1 97 ? -6.254 1.017 14.199 1.00 82.12 97 ARG A N 1
ATOM 758 C CA . ARG A 1 97 ? -5.453 0.409 15.278 1.00 82.12 97 ARG A 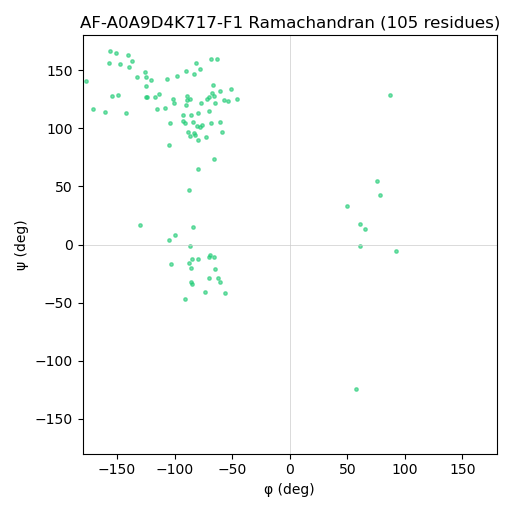CA 1
ATOM 759 C C . ARG A 1 97 ? -4.086 -0.084 14.814 1.00 82.12 97 ARG A C 1
ATOM 761 O O . ARG A 1 97 ? -3.142 -0.095 15.592 1.00 82.12 97 ARG A O 1
ATOM 768 N N . SER A 1 98 ? -3.983 -0.531 13.566 1.00 81.25 98 SER A N 1
ATOM 769 C CA . SER A 1 98 ? -2.732 -1.022 12.992 1.00 81.25 98 SER A CA 1
ATOM 770 C C . SER A 1 98 ? -2.761 -0.920 11.472 1.00 81.25 98 SER A C 1
ATOM 772 O O . SER A 1 98 ? -3.832 -0.919 10.866 1.00 81.25 98 SER A O 1
ATOM 774 N N . VAL A 1 99 ? -1.575 -0.858 10.874 1.00 86.25 99 VAL A N 1
ATOM 775 C CA . VAL A 1 99 ? -1.366 -0.970 9.430 1.00 86.25 99 VAL A CA 1
ATOM 776 C C . VAL A 1 99 ? -0.363 -2.094 9.215 1.00 86.25 99 VAL A C 1
ATOM 778 O O . VAL A 1 99 ? 0.708 -2.088 9.822 1.00 86.25 99 VAL A O 1
ATOM 781 N N . LYS A 1 100 ? -0.708 -3.065 8.367 1.00 86.31 100 LYS A N 1
ATOM 782 C CA . LYS A 1 100 ? 0.180 -4.167 7.991 1.00 86.31 100 LYS A CA 1
ATOM 783 C C . LYS A 1 100 ? 0.525 -4.042 6.510 1.00 86.31 100 LYS A C 1
ATOM 785 O O . LYS A 1 100 ? -0.369 -3.877 5.690 1.00 86.31 100 LYS A O 1
ATOM 790 N N . ILE A 1 101 ? 1.815 -4.110 6.196 1.00 88.38 101 ILE A N 1
ATOM 791 C CA . ILE A 1 101 ? 2.347 -3.978 4.837 1.00 88.38 101 ILE A CA 1
ATOM 792 C C . ILE A 1 101 ? 3.029 -5.294 4.470 1.00 88.38 101 ILE A C 1
ATOM 794 O O . ILE A 1 101 ? 3.902 -5.758 5.205 1.00 88.38 101 ILE A O 1
ATOM 798 N N . TYR A 1 102 ? 2.637 -5.870 3.337 1.00 85.81 102 TYR A N 1
ATOM 799 C CA . TYR A 1 102 ? 3.286 -7.034 2.745 1.00 85.81 102 TYR A CA 1
ATOM 800 C C . TYR A 1 102 ? 4.174 -6.556 1.598 1.00 85.81 102 TYR A C 1
ATOM 802 O O . TYR A 1 102 ? 3.723 -5.822 0.723 1.00 85.81 102 TYR A O 1
ATOM 810 N N . ASN A 1 103 ? 5.454 -6.919 1.640 1.00 85.56 103 ASN A N 1
ATOM 811 C CA . ASN A 1 103 ? 6.402 -6.543 0.598 1.00 85.56 103 ASN A CA 1
ATOM 812 C C . ASN A 1 103 ? 6.433 -7.605 -0.500 1.00 85.56 103 ASN A C 1
ATOM 814 O O . ASN A 1 103 ? 6.308 -8.796 -0.208 1.00 85.56 103 ASN A O 1
ATOM 818 N N . ARG A 1 104 ? 6.709 -7.166 -1.734 1.00 85.25 104 ARG A N 1
ATOM 819 C CA . ARG A 1 104 ? 7.119 -8.060 -2.819 1.00 85.25 104 ARG A CA 1
ATOM 820 C C . ARG A 1 104 ? 8.279 -8.935 -2.343 1.00 85.25 104 ARG A C 1
ATOM 822 O O . ARG A 1 104 ? 9.244 -8.429 -1.763 1.00 85.25 104 ARG A O 1
ATOM 829 N N . ILE A 1 105 ? 8.183 -10.225 -2.624 1.00 79.56 105 ILE A N 1
ATOM 830 C CA . ILE A 1 105 ? 9.277 -11.180 -2.495 1.00 79.56 105 ILE A CA 1
ATOM 831 C C . ILE A 1 105 ? 9.759 -11.538 -3.900 1.00 79.56 105 ILE A C 1
ATOM 833 O O . ILE A 1 105 ? 8.981 -11.600 -4.849 1.00 79.56 105 ILE A O 1
ATOM 837 N N . THR A 1 106 ? 11.063 -11.704 -4.053 1.00 65.56 106 THR A N 1
ATOM 838 C CA . THR A 1 106 ? 11.657 -12.279 -5.261 1.00 65.56 106 THR A CA 1
ATOM 839 C C . THR A 1 106 ? 11.737 -13.786 -5.070 1.00 65.56 106 THR A C 1
ATOM 841 O O . THR A 1 106 ? 12.260 -14.223 -4.042 1.00 65.56 106 THR A O 1
ATOM 844 N N . SER A 1 107 ? 11.210 -14.552 -6.025 1.00 59.00 107 SER A N 1
ATOM 845 C CA . SER A 1 107 ? 11.438 -15.997 -6.124 1.00 59.00 107 SER A CA 1
ATOM 846 C C . SER A 1 107 ? 12.869 -16.312 -6.540 1.00 59.00 107 SER A C 1
ATOM 848 O O . SER A 1 107 ? 13.376 -15.561 -7.407 1.00 59.00 107 SER A O 1
#

Mean predicted aligned error: 12.77 Å

pLDDT: mean 72.56, std 21.27, range [30.33, 97.0]

Sequence (107 aa):
MNRSLEGEVHRKVRIYIDTFRIVNSYQFESPLQTSDAVNVALGKPANQTDTHGIYTADRAVDGNTSGDLDRDSSCTHTVSLNASSWWVNLQNIFLIRSVKIYNRITS

Nearest PDB structures (foldseek):
  2j1r-assembly1_A  TM=8.966E-01  e=1.938E-03  Streptococcus pneumoniae TIGR4
  2j22-assembly1_A  TM=9.419E-01  e=1.891E-02  Streptococcus pneumoniae TIGR4
  3lek-assembly1_A  TM=8.875E-01  e=2.700E-02  Streptococcus mitis
  4gwj-assembly1_A  TM=8.749E-01  e=2.899E-02  Streptococcus mitis

Radius of gyration: 18.01 Å; Cα contacts (8 Å, |Δi|>4): 111; chains: 1; bounding box: 46×30×52 Å

Foldseek 3Di:
DDDDPDDDPQDDDDDDDPDDDPDDDDDDDDPDPPVPPDPLQAQFDKQKPAFDDPQGQNLQRPPDLALACPPPVSHTDHPDSPPIYMDTDSVDDDDDPDDDDRHRDDD

Solvent-accessible surface area (backbone atoms only — not comparable to full-atom values): 7532 Å² total; per-residue (Å²): 135,86,81,81,87,79,75,87,79,89,82,78,86,86,84,85,78,97,73,87,77,86,80,87,74,87,88,77,90,70,88,86,70,84,68,71,82,75,71,73,52,57,76,33,60,40,43,47,77,47,61,37,86,85,24,42,43,44,28,76,21,66,78,60,75,57,24,41,52,89,82,66,61,29,40,56,38,56,67,60,92,67,90,60,49,74,52,72,52,61,90,63,93,73,90,81,88,76,86,86,84,78,63,77,47,84,132

Organism: Dreissena polymorpha (NCBI:txid45954)

Secondary structure (DSSP, 8-state):
------------------------------TT-------TTTT--EEES---TT--GGGGGSS----BTTTT--S---S-SSS--EEE--SS---------PPPB--

InterPro domains:
  IPR008979 Galactose-binding-like domain superfamily [SSF49785] (36-105)
  IPR051941 Blood Group Antigen-Binding Lectin [PTHR45713] (29-104)